Protein AF-A0A8X6GXJ3-F1 (afdb_monomer_lite)

Foldseek 3Di:
DDDPVQDDDPPDLDHDDDFDDPDPVVSLVVVLVVVVVCQVVLVNPPDPPDDDPDPDDDPGRDDDDDKDFDADPVRHTDDIPPDPPGNPDPPDDDDDD

Sequence (97 aa):
MNSEASRISSETKDILLEVTGNNLSTCKKVMDALLVEMLKLGLG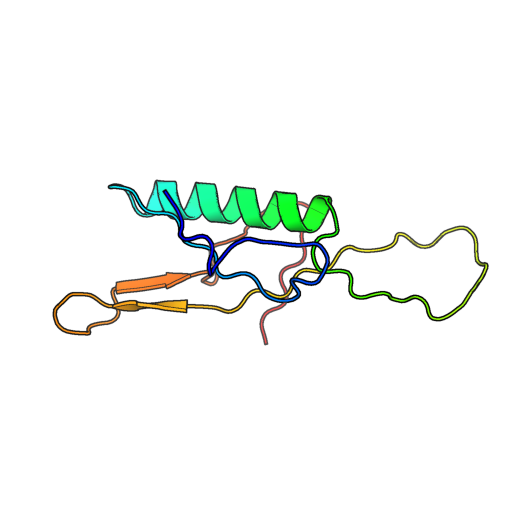NLDNQSSNDEEGDSQTNQLTVQQVKIVDEEGQLKVVYPSRTDIQTEGILVKRP

Structure (mmCIF, N/CA/C/O backbone):
data_AF-A0A8X6GXJ3-F1
#
_entry.id   AF-A0A8X6GXJ3-F1
#
loop_
_atom_site.group_PDB
_atom_site.id
_atom_site.type_symbol
_atom_site.label_atom_id
_atom_site.label_alt_id
_atom_site.label_comp_id
_atom_site.label_asym_id
_atom_site.label_entity_id
_atom_site.label_seq_id
_atom_site.pdbx_PDB_ins_code
_atom_site.Cartn_x
_atom_site.Cartn_y
_atom_site.Cartn_z
_atom_site.occupancy
_atom_site.B_iso_or_equiv
_atom_site.auth_seq_id
_atom_site.auth_comp_id
_atom_site.auth_asym_id
_atom_site.auth_atom_id
_atom_site.pdbx_PDB_model_num
ATOM 1 N N . MET A 1 1 ? 15.916 -4.669 4.331 1.00 81.88 1 MET A N 1
ATOM 2 C CA . MET A 1 1 ? 15.471 -4.448 5.723 1.00 81.88 1 MET A CA 1
ATOM 3 C C . MET A 1 1 ? 15.392 -2.948 5.925 1.00 81.88 1 MET A C 1
ATOM 5 O O . MET A 1 1 ? 16.240 -2.256 5.370 1.00 81.88 1 MET A O 1
ATOM 9 N N . ASN A 1 2 ? 14.368 -2.456 6.620 1.00 93.62 2 ASN A N 1
ATOM 10 C CA . ASN A 1 2 ? 14.199 -1.017 6.840 1.00 93.62 2 ASN A CA 1
ATOM 11 C C . ASN A 1 2 ? 15.212 -0.519 7.880 1.00 93.62 2 ASN A C 1
ATOM 13 O O . ASN A 1 2 ? 15.722 -1.310 8.672 1.00 93.62 2 ASN A O 1
ATOM 17 N N . SER A 1 3 ? 15.522 0.776 7.846 1.00 95.94 3 SER A N 1
ATOM 18 C CA . SER A 1 3 ? 16.414 1.402 8.826 1.00 95.94 3 SER A CA 1
ATOM 19 C C . SER A 1 3 ? 15.707 1.577 10.172 1.00 95.94 3 SER A C 1
ATOM 21 O O . SER A 1 3 ? 14.504 1.824 10.210 1.00 95.94 3 SER A O 1
ATOM 23 N N . GLU A 1 4 ? 16.462 1.553 11.271 1.00 96.19 4 GLU A N 1
ATOM 24 C CA . GLU A 1 4 ? 15.945 1.896 12.605 1.00 96.19 4 GLU A CA 1
ATOM 25 C C . GLU A 1 4 ? 15.364 3.318 12.655 1.00 96.19 4 GLU A C 1
ATOM 27 O O . GLU A 1 4 ? 14.425 3.582 13.400 1.00 96.19 4 GLU A O 1
ATOM 32 N N . ALA A 1 5 ? 15.870 4.229 11.815 1.00 94.50 5 ALA A N 1
ATOM 33 C CA . ALA A 1 5 ? 15.399 5.612 11.751 1.00 94.50 5 ALA A CA 1
ATOM 34 C C . ALA A 1 5 ? 13.935 5.752 11.288 1.00 94.50 5 ALA A C 1
ATOM 36 O O . ALA A 1 5 ? 13.319 6.778 11.559 1.00 94.50 5 ALA A O 1
ATOM 37 N N . SER A 1 6 ? 13.377 4.750 10.597 1.00 94.62 6 SER A N 1
ATOM 38 C CA . SER A 1 6 ? 11.977 4.736 10.145 1.00 94.62 6 SER A CA 1
ATOM 39 C C . SER A 1 6 ? 11.107 3.744 10.923 1.00 94.62 6 SER A C 1
ATOM 41 O O . SER A 1 6 ? 10.039 3.343 10.454 1.00 94.62 6 SER A O 1
ATOM 43 N N . ARG A 1 7 ? 11.563 3.316 12.108 1.00 95.62 7 ARG A N 1
ATOM 44 C CA . ARG A 1 7 ? 10.825 2.390 12.967 1.00 95.62 7 ARG A CA 1
ATOM 45 C C . ARG A 1 7 ? 9.518 3.025 13.445 1.00 95.62 7 ARG A C 1
ATOM 47 O O . ARG A 1 7 ? 9.523 4.087 14.057 1.00 95.62 7 ARG A O 1
ATOM 54 N N . ILE A 1 8 ? 8.410 2.332 13.198 1.00 94.69 8 ILE A N 1
ATOM 55 C CA . ILE A 1 8 ? 7.073 2.741 13.642 1.00 94.69 8 ILE A CA 1
ATOM 56 C C . ILE A 1 8 ? 6.932 2.470 15.149 1.00 94.69 8 ILE A C 1
ATOM 58 O O . ILE A 1 8 ? 7.323 1.405 15.636 1.00 94.69 8 ILE A O 1
ATOM 62 N N . SER A 1 9 ? 6.360 3.430 15.875 1.00 93.69 9 SER A N 1
ATOM 63 C CA . SER A 1 9 ? 6.046 3.365 17.309 1.00 93.69 9 SER A CA 1
ATOM 64 C C . SER A 1 9 ? 4.617 3.847 17.595 1.00 93.69 9 SER A C 1
ATOM 66 O O . SER A 1 9 ? 3.926 4.322 16.695 1.00 93.69 9 SER A O 1
ATOM 68 N N . SER A 1 10 ? 4.175 3.760 18.853 1.00 90.44 10 SER A N 1
ATOM 69 C CA . SER A 1 10 ? 2.876 4.279 19.316 1.00 90.44 10 SER A CA 1
ATOM 70 C C . SER A 1 10 ? 2.702 5.785 19.109 1.00 90.44 10 SER A C 1
ATOM 72 O O . SER A 1 10 ? 1.582 6.270 19.009 1.00 90.44 10 SER A O 1
ATOM 74 N N . GLU A 1 11 ? 3.801 6.531 19.024 1.00 90.50 11 GLU A N 1
ATOM 75 C CA . GLU A 1 11 ? 3.810 7.983 18.836 1.00 90.50 11 GLU A CA 1
ATOM 76 C C . GLU A 1 11 ? 3.807 8.377 17.350 1.00 90.50 11 GLU A C 1
ATOM 78 O O . GLU A 1 11 ? 3.741 9.565 17.026 1.00 90.50 11 GLU A O 1
ATOM 83 N N . THR A 1 12 ? 3.903 7.402 16.436 1.00 91.56 12 THR A N 1
ATOM 84 C CA . THR A 1 12 ? 3.918 7.650 14.989 1.00 91.56 12 THR A CA 1
ATOM 85 C C . THR A 1 12 ? 2.538 8.099 14.522 1.00 91.56 12 THR A C 1
ATOM 87 O O . THR A 1 12 ? 1.566 7.359 14.640 1.00 91.56 12 THR A O 1
ATOM 90 N N . LYS A 1 13 ? 2.455 9.314 13.973 1.00 89.50 13 LYS A N 1
ATOM 91 C CA . LYS A 1 13 ? 1.198 9.907 13.479 1.00 89.50 13 LYS A CA 1
ATOM 92 C C . LYS A 1 13 ? 1.038 9.808 11.969 1.00 89.50 13 LYS A C 1
ATOM 94 O O . LYS A 1 13 ? -0.074 9.666 11.477 1.00 89.50 13 LYS A O 1
ATOM 99 N N . ASP A 1 14 ? 2.159 9.844 11.261 1.00 92.19 14 ASP A N 1
ATOM 100 C CA . ASP A 1 14 ? 2.224 9.803 9.809 1.00 92.19 14 ASP A CA 1
ATOM 101 C C . ASP A 1 14 ? 3.138 8.654 9.389 1.00 92.19 14 ASP A C 1
ATOM 103 O O . ASP A 1 14 ? 4.212 8.455 9.962 1.00 92.19 14 ASP A O 1
ATOM 107 N N . ILE A 1 15 ? 2.713 7.892 8.384 1.00 93.69 15 ILE A N 1
ATOM 108 C CA . ILE A 1 15 ? 3.462 6.749 7.863 1.00 93.69 15 ILE A CA 1
ATOM 109 C C . ILE A 1 15 ? 3.646 6.936 6.360 1.00 93.69 15 ILE A C 1
ATOM 111 O O . ILE A 1 15 ? 2.692 7.204 5.631 1.00 93.69 15 ILE A O 1
ATOM 115 N N . LEU A 1 16 ? 4.878 6.744 5.889 1.00 94.94 16 LEU A N 1
ATOM 116 C CA . LEU A 1 16 ? 5.163 6.578 4.469 1.00 94.94 16 LEU A CA 1
ATOM 117 C C . LEU A 1 16 ? 5.051 5.094 4.113 1.00 94.94 16 LEU A C 1
ATOM 119 O O . LEU A 1 16 ? 5.749 4.261 4.691 1.00 94.94 16 LEU A O 1
ATOM 123 N N . LEU A 1 17 ? 4.193 4.773 3.147 1.00 94.56 17 LEU A N 1
ATOM 124 C CA . LEU A 1 17 ? 4.031 3.417 2.631 1.00 94.56 17 LEU A CA 1
ATOM 125 C C . LEU A 1 17 ? 4.633 3.315 1.234 1.00 94.56 17 LEU A C 1
ATOM 127 O O . LEU A 1 17 ? 4.285 4.088 0.341 1.00 94.56 17 LEU A O 1
ATOM 131 N N . GLU A 1 18 ? 5.476 2.310 1.029 1.00 93.75 18 GLU A N 1
ATOM 132 C CA . GLU A 1 18 ? 5.969 1.924 -0.288 1.00 93.75 18 GLU A CA 1
ATOM 133 C C . GLU A 1 18 ? 5.754 0.428 -0.528 1.00 93.75 18 GLU A C 1
ATOM 135 O O . GLU A 1 18 ? 5.870 -0.394 0.381 1.00 93.75 18 GLU A O 1
ATOM 140 N N . VAL A 1 19 ? 5.426 0.074 -1.771 1.00 94.88 19 VAL A N 1
ATOM 141 C CA . VAL A 1 19 ? 5.331 -1.318 -2.218 1.00 94.88 19 VAL A CA 1
ATOM 142 C C . VAL A 1 19 ? 6.181 -1.468 -3.470 1.00 94.88 19 VAL A C 1
ATOM 144 O O . VAL 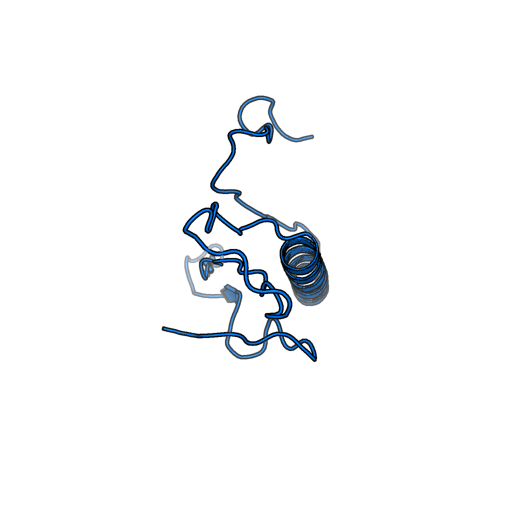A 1 19 ? 5.822 -0.991 -4.549 1.00 94.88 19 VAL A O 1
ATOM 147 N N . THR A 1 20 ? 7.303 -2.162 -3.319 1.00 92.69 20 THR A N 1
ATOM 148 C CA . THR A 1 20 ? 8.265 -2.398 -4.396 1.00 92.69 20 THR A CA 1
ATOM 149 C C . THR A 1 20 ? 8.056 -3.784 -4.993 1.00 92.69 20 THR A C 1
ATOM 151 O O . THR A 1 20 ? 8.016 -4.786 -4.283 1.00 92.69 20 THR A O 1
ATOM 154 N N . GLY A 1 21 ? 7.933 -3.848 -6.316 1.00 93.00 21 GLY A N 1
ATOM 155 C CA . GLY A 1 21 ? 7.730 -5.089 -7.055 1.00 93.00 21 GLY A CA 1
ATOM 156 C C . GLY A 1 21 ? 7.878 -4.878 -8.559 1.00 93.00 21 GLY A C 1
ATOM 157 O O . GLY A 1 21 ? 7.952 -3.751 -9.043 1.00 93.00 21 GLY A O 1
ATOM 158 N N . ASN A 1 22 ? 7.909 -5.973 -9.314 1.00 93.56 22 ASN A N 1
ATOM 159 C CA . ASN A 1 22 ? 8.072 -5.955 -10.772 1.00 93.56 22 ASN A CA 1
ATOM 160 C C . ASN A 1 22 ? 6.754 -5.741 -11.543 1.00 93.56 22 ASN A C 1
ATOM 162 O O . ASN A 1 22 ? 6.770 -5.635 -12.767 1.00 93.56 22 ASN A O 1
ATOM 166 N N . ASN A 1 23 ? 5.612 -5.689 -10.851 1.00 94.25 23 ASN A N 1
ATOM 167 C CA . ASN A 1 23 ? 4.301 -5.488 -11.453 1.00 94.25 23 ASN A CA 1
ATOM 168 C C . ASN A 1 23 ? 3.526 -4.412 -10.692 1.00 94.25 23 ASN A C 1
ATOM 170 O O . ASN A 1 23 ? 3.015 -4.644 -9.597 1.00 94.25 23 ASN A O 1
ATOM 174 N N . LEU A 1 24 ? 3.380 -3.250 -11.327 1.00 92.38 24 LEU A N 1
ATOM 175 C CA . LEU A 1 24 ? 2.672 -2.104 -10.769 1.00 92.38 24 LEU A CA 1
ATOM 176 C C . LEU A 1 24 ? 1.236 -2.432 -10.337 1.00 92.38 24 LEU A C 1
ATOM 178 O O . LEU A 1 24 ? 0.798 -1.973 -9.288 1.00 92.38 24 LEU A O 1
ATOM 182 N N . SER A 1 25 ? 0.497 -3.210 -11.132 1.00 93.62 25 SER A N 1
ATOM 183 C CA . SER A 1 25 ? -0.892 -3.557 -10.807 1.00 93.62 25 SER A CA 1
ATOM 184 C C . SER A 1 25 ? -0.978 -4.414 -9.545 1.00 93.62 25 SER A C 1
ATOM 186 O O . SER A 1 25 ? -1.876 -4.222 -8.729 1.00 93.62 25 SER A O 1
ATOM 188 N N . THR A 1 26 ? -0.009 -5.309 -9.342 1.00 96.25 26 THR A N 1
ATOM 189 C CA . THR A 1 26 ? 0.112 -6.084 -8.106 1.00 96.25 26 THR A CA 1
ATOM 190 C C . THR A 1 26 ? 0.475 -5.175 -6.940 1.00 96.25 26 THR A C 1
ATOM 192 O O . THR A 1 26 ? -0.175 -5.252 -5.903 1.00 96.25 26 THR A O 1
ATOM 195 N N . CYS A 1 27 ? 1.443 -4.268 -7.112 1.00 95.44 27 CYS A N 1
ATOM 196 C CA . CYS A 1 27 ? 1.815 -3.314 -6.065 1.00 95.44 27 CYS A CA 1
ATOM 197 C C . CYS A 1 27 ? 0.628 -2.443 -5.631 1.00 95.44 27 CYS A C 1
ATOM 199 O O . CYS A 1 27 ? 0.413 -2.262 -4.437 1.00 95.44 27 CYS A O 1
ATOM 201 N N . LYS A 1 28 ? -0.179 -1.965 -6.588 1.00 95.31 28 LYS A N 1
ATOM 202 C CA . LYS A 1 28 ? -1.409 -1.212 -6.311 1.00 95.31 28 LYS A CA 1
ATOM 203 C C . LYS A 1 28 ? -2.413 -2.029 -5.505 1.00 95.31 28 LYS A C 1
ATOM 205 O O . LYS A 1 28 ? -2.872 -1.549 -4.484 1.00 95.31 28 LYS A O 1
ATOM 210 N N . LYS A 1 29 ? -2.679 -3.281 -5.894 1.00 95.88 29 LYS A N 1
ATOM 211 C CA . LYS A 1 29 ? -3.591 -4.169 -5.147 1.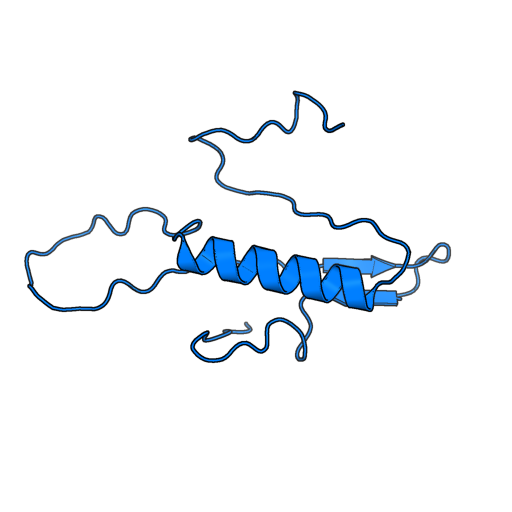00 95.88 29 LYS A CA 1
ATOM 212 C C . LYS A 1 29 ? -3.119 -4.437 -3.719 1.00 95.88 29 LYS A C 1
ATOM 214 O O . LYS A 1 29 ? -3.934 -4.486 -2.806 1.00 95.88 29 LYS A O 1
ATOM 219 N N . VAL A 1 30 ? -1.812 -4.622 -3.526 1.00 97.19 30 VAL A N 1
ATOM 220 C CA . VAL A 1 30 ? -1.222 -4.794 -2.190 1.00 97.19 30 VAL A CA 1
ATOM 221 C C . VAL A 1 30 ? -1.388 -3.517 -1.368 1.00 97.19 30 VAL A C 1
ATOM 223 O O . VAL A 1 30 ? -1.803 -3.591 -0.217 1.00 97.19 30 VAL A O 1
ATOM 226 N N . MET A 1 31 ? -1.116 -2.353 -1.964 1.00 96.62 31 MET A N 1
ATOM 227 C CA . MET A 1 31 ? -1.303 -1.062 -1.305 1.00 96.62 31 MET A CA 1
ATOM 228 C C . MET A 1 31 ? -2.781 -0.793 -0.975 1.00 96.62 31 MET A C 1
ATOM 230 O O . MET A 1 31 ? -3.073 -0.349 0.130 1.00 96.62 31 MET A O 1
ATOM 234 N N . ASP A 1 32 ? -3.713 -1.111 -1.878 1.00 96.12 32 ASP A N 1
ATOM 235 C CA . ASP A 1 32 ? -5.159 -1.015 -1.645 1.00 96.12 32 ASP A CA 1
ATOM 236 C C . ASP A 1 32 ? -5.555 -1.879 -0.440 1.00 96.12 32 ASP A C 1
ATOM 238 O O . ASP A 1 32 ? -6.161 -1.383 0.506 1.00 96.12 32 ASP A O 1
ATOM 242 N N . ALA A 1 33 ? -5.163 -3.158 -0.434 1.00 95.94 33 ALA A N 1
ATOM 243 C CA . ALA A 1 33 ? -5.473 -4.081 0.656 1.00 95.94 33 ALA A CA 1
ATOM 244 C C . ALA A 1 33 ? -4.890 -3.613 1.999 1.00 95.94 33 ALA A C 1
ATOM 246 O O . ALA A 1 33 ? -5.569 -3.687 3.022 1.00 95.94 33 ALA A O 1
ATOM 247 N N . LEU A 1 34 ? -3.660 -3.089 1.992 1.00 96.25 34 LEU A N 1
ATOM 248 C CA . LEU A 1 34 ? -3.011 -2.552 3.185 1.00 96.25 34 LEU A CA 1
ATOM 249 C C . LEU A 1 34 ? -3.772 -1.343 3.748 1.00 96.25 34 LEU A C 1
ATOM 251 O O . LEU A 1 34 ? -4.060 -1.313 4.941 1.00 96.25 34 LEU A O 1
ATOM 255 N N . LEU A 1 35 ? -4.141 -0.379 2.899 1.00 95.44 35 LEU A N 1
ATOM 256 C CA . LEU A 1 35 ? -4.904 0.807 3.307 1.00 95.44 35 LEU A CA 1
ATOM 257 C C . LEU A 1 35 ? -6.299 0.440 3.829 1.00 95.44 35 LEU A C 1
ATOM 259 O O . LEU A 1 35 ? -6.756 1.002 4.824 1.00 95.44 35 LEU A O 1
ATOM 263 N N . VAL A 1 36 ? -6.968 -0.517 3.181 1.00 93.88 36 VAL A N 1
ATOM 264 C CA . VAL A 1 36 ? -8.274 -1.035 3.614 1.00 93.88 36 VAL A CA 1
ATOM 265 C C . VAL A 1 36 ? -8.178 -1.661 5.002 1.00 93.88 36 VAL A C 1
ATOM 267 O O . VAL A 1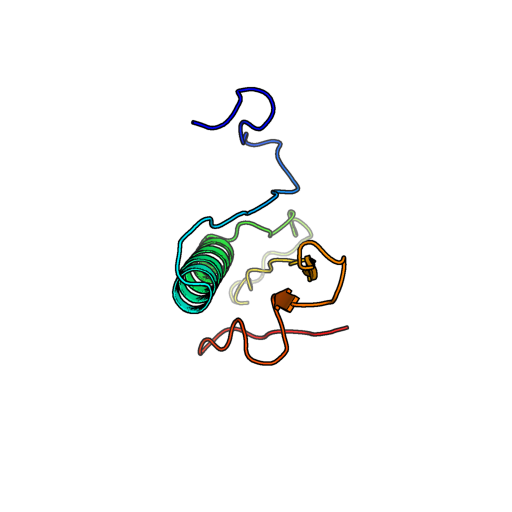 36 ? -9.032 -1.404 5.848 1.00 93.88 36 VAL A O 1
ATOM 270 N N . GLU A 1 37 ? -7.146 -2.463 5.254 1.00 94.75 37 GLU A N 1
ATOM 271 C CA . GLU A 1 37 ? -6.975 -3.110 6.552 1.00 94.75 37 GLU A CA 1
ATOM 272 C C . GLU A 1 37 ? -6.588 -2.105 7.642 1.00 94.75 37 GLU A C 1
ATOM 274 O O . GLU A 1 37 ? -7.143 -2.148 8.737 1.00 94.75 37 GLU A O 1
ATOM 279 N N . MET A 1 38 ? -5.730 -1.127 7.328 1.00 93.69 38 MET A N 1
ATOM 280 C CA . MET A 1 38 ? -5.420 -0.016 8.236 1.00 93.69 38 MET A CA 1
ATOM 281 C C . MET A 1 38 ? -6.680 0.741 8.660 1.00 93.69 38 MET A C 1
ATOM 283 O O . MET A 1 38 ? -6.877 0.994 9.849 1.00 93.69 38 MET A O 1
ATOM 287 N N . LEU A 1 39 ? -7.566 1.037 7.705 1.00 92.56 39 LEU A N 1
ATOM 288 C CA . LEU A 1 39 ? -8.845 1.682 7.980 1.00 92.56 39 LEU A CA 1
ATOM 289 C C . LEU A 1 39 ? -9.735 0.812 8.879 1.00 92.56 39 LEU A C 1
ATOM 291 O O . LEU A 1 39 ? -10.300 1.309 9.849 1.00 92.56 39 LEU A O 1
ATOM 295 N N . LYS A 1 40 ? -9.856 -0.489 8.601 1.00 90.69 40 LYS A N 1
ATOM 296 C CA . LYS A 1 40 ? -10.666 -1.409 9.421 1.00 90.69 40 LYS A CA 1
ATOM 297 C C . LYS A 1 40 ? -10.150 -1.533 10.852 1.00 90.69 40 LYS A C 1
ATOM 299 O O . LYS A 1 40 ? -10.955 -1.602 11.774 1.00 90.69 40 LYS A O 1
ATOM 304 N N . LEU A 1 41 ? -8.832 -1.502 11.033 1.00 90.88 41 LEU A N 1
ATOM 305 C CA . LEU A 1 41 ? -8.181 -1.514 12.344 1.00 90.88 41 LEU A CA 1
ATOM 306 C C . LEU A 1 41 ? -8.279 -0.170 13.086 1.00 90.88 41 LEU A C 1
ATOM 308 O O . LEU A 1 41 ? -7.887 -0.095 14.247 1.00 90.88 41 LEU A O 1
ATOM 312 N N . GLY A 1 42 ? -8.790 0.887 12.444 1.00 89.38 42 GLY A N 1
ATOM 313 C CA . GLY A 1 42 ? -8.924 2.214 13.051 1.00 89.38 42 GLY A CA 1
ATOM 314 C C . GLY A 1 42 ? -7.616 3.001 13.123 1.00 89.38 42 GLY A C 1
ATOM 315 O O . GLY A 1 42 ? -7.537 3.988 13.854 1.00 89.38 42 GLY A O 1
ATOM 316 N N . LEU A 1 43 ? -6.594 2.595 12.359 1.00 85.56 43 LEU A N 1
ATOM 317 C CA . LEU A 1 43 ? -5.320 3.304 12.265 1.00 85.56 43 LEU A CA 1
ATOM 318 C C . LEU A 1 43 ? -5.549 4.611 11.495 1.00 85.56 43 LEU A C 1
ATOM 320 O O . LEU A 1 43 ? -5.626 4.608 10.271 1.00 85.56 43 LEU A O 1
ATOM 324 N N . GLY A 1 44 ? -5.720 5.716 12.219 1.00 78.12 44 GLY A N 1
ATO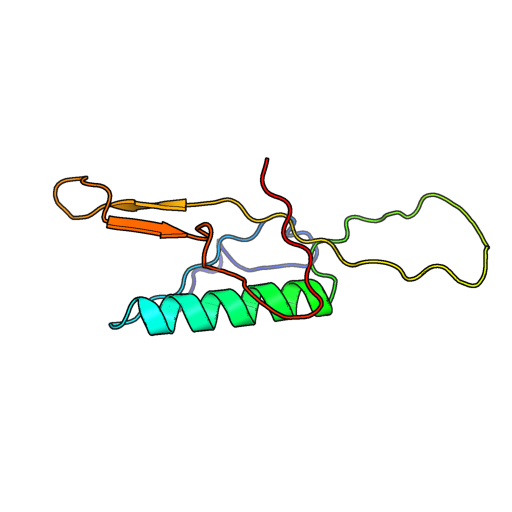M 325 C CA . GLY A 1 44 ? -6.059 7.029 11.653 1.00 78.12 44 GLY A CA 1
ATOM 326 C C . GLY A 1 44 ? -7.154 7.774 12.418 1.00 78.12 44 GLY A C 1
ATOM 327 O O . GLY A 1 44 ? -7.292 8.986 12.248 1.00 78.12 44 GLY A O 1
ATOM 328 N N . ASN A 1 45 ? -7.867 7.089 13.319 1.00 79.50 45 ASN A N 1
ATOM 329 C CA . ASN A 1 45 ? -8.738 7.746 14.289 1.00 79.50 45 ASN A CA 1
ATOM 330 C C . ASN A 1 45 ? -7.878 8.465 15.333 1.00 79.50 45 ASN A C 1
ATOM 332 O O . ASN A 1 45 ? -7.500 7.894 16.352 1.00 79.50 45 ASN A O 1
ATOM 336 N N . LEU A 1 46 ? -7.556 9.728 15.066 1.00 64.75 46 LEU A N 1
ATOM 337 C CA . LEU A 1 46 ? -7.090 10.648 16.095 1.00 64.75 46 LEU A CA 1
ATOM 338 C C . LEU A 1 46 ? -8.267 10.881 17.040 1.00 64.75 46 LEU A C 1
ATOM 340 O O . LEU A 1 46 ? -9.326 11.300 16.581 1.00 64.75 46 LEU A O 1
ATOM 344 N N . ASP A 1 47 ? -8.084 10.538 18.313 1.00 56.69 47 ASP A N 1
ATOM 345 C CA . ASP A 1 47 ? -9.053 10.617 19.406 1.00 56.69 47 ASP A CA 1
ATOM 346 C C . ASP A 1 47 ? -10.172 11.654 19.194 1.00 56.69 47 ASP A C 1
ATOM 348 O O . ASP A 1 47 ? -10.072 12.800 19.630 1.00 56.69 47 ASP A O 1
ATOM 352 N N . ASN A 1 48 ? -11.315 11.220 18.653 1.00 50.16 48 ASN A N 1
ATOM 353 C CA . ASN A 1 48 ? -12.600 11.832 18.985 1.00 50.16 48 ASN A CA 1
ATOM 354 C C . ASN A 1 48 ? -12.997 11.365 20.396 1.00 50.16 48 ASN A C 1
ATOM 356 O O . ASN A 1 48 ? -14.063 10.802 20.616 1.00 50.16 48 ASN A O 1
ATOM 360 N N . GLN A 1 49 ? -12.126 11.615 21.377 1.00 49.41 49 GLN A N 1
ATOM 361 C CA . GLN A 1 49 ? -12.548 11.807 22.757 1.00 49.41 49 GLN A CA 1
ATOM 362 C C . GLN A 1 49 ? -13.052 13.243 22.864 1.00 49.41 49 GLN A C 1
ATOM 364 O O . GLN A 1 49 ? -12.385 14.161 23.331 1.00 49.41 49 GLN A O 1
ATOM 369 N N . SER A 1 50 ? -14.253 13.447 22.347 1.00 46.69 50 SER A N 1
ATOM 370 C CA . SER A 1 50 ? -15.095 14.583 22.678 1.00 46.69 50 SER A CA 1
ATOM 371 C C . SER A 1 50 ? -16.512 14.047 22.761 1.00 46.69 50 SER A C 1
ATOM 373 O O . SER A 1 50 ? -17.257 14.091 21.793 1.00 46.69 50 SER A O 1
ATOM 375 N N . SER A 1 51 ? -16.816 13.515 23.944 1.00 45.72 51 SER A N 1
ATOM 376 C CA . SER A 1 51 ? -18.115 13.677 24.592 1.00 45.72 51 SER A CA 1
ATOM 377 C C . SER A 1 51 ? -19.330 13.133 23.835 1.00 45.72 51 SER A C 1
ATOM 379 O O . SER A 1 51 ? -19.931 13.830 23.027 1.00 45.72 51 SER A O 1
ATOM 381 N N . ASN A 1 52 ? -19.780 11.934 24.194 1.00 37.88 52 ASN A N 1
ATOM 382 C CA . ASN A 1 52 ? -20.972 11.784 25.036 1.00 37.88 52 ASN A CA 1
ATOM 383 C C . ASN A 1 52 ? -21.401 10.320 25.113 1.00 37.88 52 ASN A C 1
ATOM 385 O O . ASN A 1 52 ? -21.379 9.585 24.129 1.00 37.88 52 ASN A O 1
ATOM 389 N N . ASP A 1 53 ? -21.819 9.951 26.318 1.00 46.28 53 ASP A N 1
ATOM 390 C CA . ASP A 1 53 ? -22.583 8.761 26.657 1.00 46.28 53 ASP A CA 1
ATOM 391 C C . ASP A 1 53 ? -23.912 8.712 25.885 1.00 46.28 53 ASP A C 1
ATOM 393 O O . ASP A 1 53 ? -24.967 9.021 26.434 1.00 46.28 53 ASP A O 1
ATOM 397 N N . GLU A 1 54 ? -23.886 8.316 24.615 1.00 41.88 54 GLU A N 1
ATOM 398 C CA . GLU A 1 54 ? -25.087 7.870 23.911 1.00 41.88 54 GLU A CA 1
ATOM 399 C C . GLU A 1 54 ? -24.802 6.531 23.226 1.00 41.88 54 GLU A C 1
ATOM 401 O O . GLU A 1 54 ? -24.042 6.417 22.264 1.00 41.88 54 GLU A O 1
ATOM 406 N N . GLU A 1 55 ? -25.396 5.482 23.794 1.00 46.69 55 GLU A N 1
ATOM 407 C CA . GLU A 1 55 ? -25.497 4.156 23.203 1.00 46.69 55 GLU A CA 1
ATOM 408 C C . GLU A 1 55 ? -26.061 4.272 21.776 1.00 46.69 55 GLU A C 1
ATOM 410 O O . GLU A 1 55 ? -27.251 4.518 21.590 1.00 46.69 55 GLU A O 1
ATOM 415 N N . GLY A 1 56 ? -25.221 4.047 20.760 1.00 44.91 56 GLY A N 1
ATOM 416 C CA . GLY A 1 56 ? -25.702 3.650 19.435 1.00 44.91 56 GLY A CA 1
ATOM 417 C C . GLY A 1 56 ? -25.373 4.537 18.236 1.00 44.91 56 GLY A C 1
ATOM 418 O O . GLY A 1 56 ? -26.225 4.636 17.356 1.00 44.91 56 GLY A O 1
ATOM 419 N N . ASP A 1 57 ? -24.157 5.080 18.107 1.00 43.78 57 ASP A N 1
ATOM 420 C CA . ASP A 1 57 ? -23.679 5.520 16.787 1.00 43.78 57 ASP A CA 1
ATOM 421 C C . ASP A 1 57 ? -22.350 4.865 16.395 1.00 43.78 57 ASP A C 1
ATOM 423 O O . ASP A 1 57 ? -21.413 4.722 17.180 1.00 43.78 57 ASP A O 1
ATOM 427 N N . SER A 1 58 ? -22.311 4.372 15.163 1.00 57.50 58 SER A N 1
ATOM 428 C CA . SER A 1 58 ? -21.254 3.506 14.649 1.00 57.50 58 SER A CA 1
ATOM 429 C C . SER A 1 58 ? -19.987 4.327 14.436 1.00 57.50 58 SER A C 1
ATOM 431 O O . SER A 1 58 ? -19.893 5.052 13.450 1.00 57.50 58 SER A O 1
ATOM 433 N N . GLN A 1 59 ? -19.009 4.225 15.341 1.00 66.06 59 GLN A N 1
ATOM 434 C CA . GLN A 1 59 ? -17.734 4.936 15.228 1.00 66.06 59 GLN A CA 1
ATOM 435 C C . GLN A 1 59 ? -17.064 4.601 13.881 1.00 66.06 59 GLN A C 1
ATOM 437 O O . GLN A 1 59 ? -16.518 3.515 13.685 1.00 66.06 59 GLN A O 1
ATOM 442 N N . THR A 1 60 ? -17.154 5.517 12.914 1.00 79.38 60 THR A N 1
ATOM 443 C CA . THR A 1 60 ? -16.607 5.299 11.573 1.00 79.38 60 THR A CA 1
ATOM 444 C C . THR A 1 60 ? -15.111 5.551 11.595 1.00 79.38 60 THR A C 1
ATOM 446 O O . THR A 1 60 ? -14.681 6.671 11.873 1.00 79.38 60 THR A O 1
ATOM 449 N N . ASN A 1 61 ? -14.318 4.536 11.264 1.00 90.38 61 ASN A N 1
ATOM 450 C CA . ASN A 1 61 ? -12.883 4.718 11.115 1.00 90.38 61 ASN A CA 1
ATOM 451 C C . ASN A 1 61 ? -12.570 5.643 9.936 1.00 90.38 61 ASN A C 1
ATOM 453 O O . ASN A 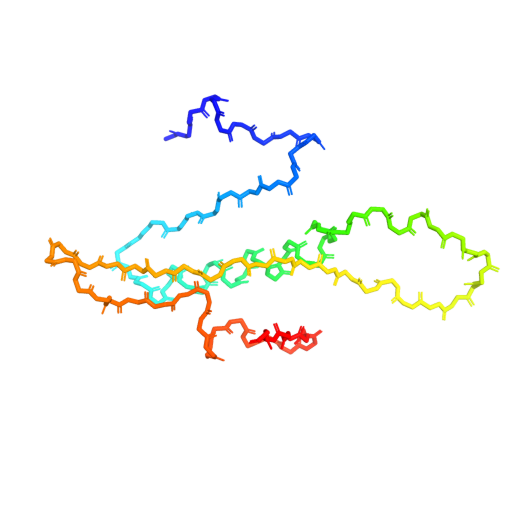1 61 ? -13.214 5.562 8.887 1.00 90.38 61 ASN A O 1
ATOM 457 N N . GLN A 1 62 ? -11.561 6.496 10.097 1.00 91.56 62 GLN A N 1
ATOM 458 C CA . GLN A 1 62 ? -11.094 7.402 9.057 1.00 91.56 62 GLN A CA 1
ATOM 459 C C . GLN A 1 62 ? -9.583 7.271 8.861 1.00 91.56 62 GLN A C 1
ATOM 461 O O . GLN A 1 62 ? -8.816 7.237 9.816 1.00 91.56 62 GLN A O 1
ATOM 466 N N . LEU A 1 63 ? -9.158 7.249 7.598 1.00 92.06 63 LEU A N 1
ATOM 467 C CA . LEU A 1 63 ? -7.756 7.286 7.199 1.00 92.06 63 LEU A CA 1
ATOM 468 C C . LEU A 1 63 ? -7.575 8.380 6.148 1.00 92.06 63 LEU A C 1
ATOM 470 O O . LEU A 1 63 ? -8.258 8.391 5.121 1.00 92.06 63 LEU A O 1
ATOM 474 N N . THR A 1 64 ? -6.648 9.301 6.401 1.00 93.12 64 THR A N 1
ATOM 475 C CA . THR A 1 64 ? -6.263 10.329 5.429 1.00 93.12 64 THR A CA 1
ATOM 476 C C . THR A 1 64 ? -5.083 9.819 4.613 1.00 93.12 64 THR A C 1
ATOM 478 O O . THR A 1 64 ? -4.043 9.484 5.170 1.00 93.12 64 THR A O 1
ATOM 481 N N . VAL A 1 65 ? -5.233 9.768 3.287 1.00 94.19 65 VAL A N 1
ATOM 482 C CA . VAL A 1 65 ? -4.199 9.268 2.369 1.00 94.19 65 VAL A CA 1
ATOM 483 C C . VAL A 1 65 ? -3.782 10.378 1.413 1.00 94.19 65 VAL A C 1
ATOM 485 O O . VAL A 1 65 ? -4.625 10.990 0.756 1.00 94.19 65 VAL A O 1
ATOM 488 N N . GLN A 1 66 ? -2.476 10.622 1.308 1.00 94.81 66 GLN A N 1
ATOM 489 C CA . GLN A 1 66 ? -1.925 11.571 0.343 1.00 94.81 66 GLN A CA 1
ATOM 490 C C . GLN A 1 66 ? -1.734 10.904 -1.023 1.00 94.81 66 GLN A C 1
ATOM 492 O O . GLN A 1 66 ? -1.160 9.820 -1.130 1.00 94.81 66 GLN A O 1
ATOM 497 N N . GLN A 1 67 ? -2.204 11.565 -2.081 1.00 94.31 67 GLN A N 1
ATOM 498 C CA . GLN A 1 67 ? -1.972 11.115 -3.449 1.00 94.31 67 GLN A CA 1
ATOM 499 C C . GLN A 1 67 ? -0.539 11.448 -3.878 1.00 94.31 67 GLN A C 1
ATOM 501 O O . GLN A 1 67 ? -0.101 12.592 -3.782 1.00 94.31 67 GLN A O 1
ATOM 506 N N . VAL A 1 68 ? 0.159 10.457 -4.424 1.00 94.19 68 VAL A N 1
ATOM 507 C CA . VAL A 1 68 ? 1.524 10.576 -4.933 1.00 94.19 68 VAL A CA 1
ATOM 508 C C . VAL A 1 68 ? 1.574 10.440 -6.452 1.00 94.19 68 VAL A C 1
ATOM 510 O O . VAL A 1 68 ? 0.781 9.724 -7.075 1.00 94.19 68 VAL A O 1
ATOM 513 N N . LYS A 1 69 ? 2.537 11.142 -7.055 1.00 94.44 69 LYS A N 1
ATOM 514 C CA . LYS A 1 69 ? 2.881 11.048 -8.475 1.00 94.44 69 LYS A CA 1
ATOM 515 C C . LYS A 1 69 ? 4.205 10.309 -8.601 1.00 94.44 69 LYS A C 1
ATOM 517 O O . LYS A 1 69 ? 5.198 10.728 -8.019 1.00 94.44 69 LYS A O 1
ATOM 522 N N . ILE A 1 70 ? 4.208 9.232 -9.370 1.00 90.25 70 ILE A N 1
ATOM 523 C CA . ILE A 1 70 ? 5.414 8.501 -9.741 1.00 90.25 70 ILE A CA 1
ATOM 524 C C . ILE A 1 70 ? 5.821 8.965 -11.133 1.00 90.25 70 ILE A C 1
ATOM 526 O O . ILE A 1 70 ? 5.002 8.947 -12.058 1.00 90.25 70 ILE A O 1
ATOM 530 N N . VAL A 1 71 ? 7.079 9.369 -11.265 1.00 92.81 71 VAL A N 1
ATOM 531 C CA . VAL A 1 71 ? 7.691 9.778 -12.531 1.00 92.81 71 VAL A CA 1
ATOM 532 C C . VAL A 1 71 ? 8.653 8.706 -13.040 1.00 92.81 71 VAL A C 1
ATOM 534 O O . VAL A 1 71 ? 9.089 7.849 -12.269 1.00 92.81 71 VAL A O 1
ATOM 537 N N . ASP A 1 72 ? 8.931 8.703 -14.339 1.00 91.56 72 ASP A N 1
ATOM 538 C CA . ASP A 1 72 ? 9.999 7.892 -14.925 1.00 91.56 72 ASP A CA 1
ATOM 539 C C . ASP A 1 72 ? 11.374 8.581 -14.837 1.00 91.56 72 ASP A C 1
ATOM 541 O O . ASP A 1 72 ? 11.523 9.634 -14.214 1.00 91.56 72 ASP A O 1
ATOM 545 N N . GLU A 1 73 ? 12.395 7.956 -15.430 1.00 93.00 73 GLU A N 1
ATOM 546 C CA . GLU A 1 73 ? 13.781 8.447 -15.429 1.00 93.00 73 GLU A CA 1
ATOM 547 C C . GLU A 1 73 ? 13.943 9.788 -16.162 1.00 93.00 73 GLU A C 1
ATOM 549 O O . GLU A 1 73 ? 14.865 10.545 -15.865 1.00 93.00 73 GLU A O 1
ATOM 554 N N . GLU A 1 74 ? 13.028 10.112 -17.078 1.00 94.31 74 GLU A N 1
ATOM 555 C CA . GLU A 1 74 ? 12.986 11.385 -17.802 1.00 94.31 74 GLU A CA 1
ATOM 556 C C . GLU A 1 74 ? 12.172 12.450 -17.042 1.00 94.31 74 GLU A C 1
ATOM 558 O O . GLU A 1 74 ? 12.037 13.587 -17.497 1.00 94.31 74 GLU A O 1
ATOM 563 N N . GLY A 1 75 ? 11.627 12.098 -15.872 1.00 91.50 75 GLY A N 1
ATOM 564 C CA . GLY A 1 75 ? 10.788 12.965 -15.051 1.00 91.50 75 GLY A CA 1
ATOM 565 C C . GLY A 1 75 ? 9.345 13.082 -15.546 1.00 91.50 75 GLY A C 1
ATOM 566 O O . GLY A 1 75 ? 8.589 13.909 -15.028 1.00 91.50 75 GLY A O 1
ATOM 567 N N . GLN A 1 76 ? 8.927 12.271 -16.522 1.00 94.69 76 GLN A N 1
ATOM 568 C CA . GLN A 1 76 ? 7.563 12.293 -17.037 1.00 94.69 76 GLN A CA 1
ATOM 569 C C . GLN A 1 76 ? 6.617 11.547 -16.096 1.00 94.69 76 GLN A C 1
ATOM 571 O O . GLN A 1 76 ? 6.979 10.558 -15.458 1.00 94.69 76 GLN A O 1
ATOM 576 N N . LEU A 1 77 ? 5.372 12.022 -15.992 1.00 93.62 77 LEU A N 1
ATOM 577 C CA . LEU A 1 77 ? 4.366 11.394 -15.140 1.00 93.62 77 LEU A CA 1
ATOM 578 C C . LEU A 1 77 ? 4.042 9.987 -15.647 1.00 93.62 77 LEU A C 1
ATOM 580 O O . LEU A 1 77 ? 3.436 9.821 -16.702 1.00 93.62 77 LEU A O 1
ATOM 584 N N . LYS A 1 78 ? 4.353 8.984 -14.830 1.00 91.56 78 LYS A N 1
ATOM 585 C CA . LYS A 1 78 ? 4.079 7.582 -15.133 1.00 91.56 78 LYS A CA 1
ATOM 586 C C . LYS A 1 78 ? 2.779 7.114 -14.493 1.00 91.56 78 LYS A C 1
ATOM 588 O O . LYS A 1 78 ? 1.960 6.461 -15.134 1.00 91.56 78 LYS A O 1
ATOM 593 N N . VAL A 1 79 ? 2.590 7.414 -13.207 1.00 93.12 79 VAL A N 1
ATOM 594 C CA . VAL A 1 79 ? 1.455 6.915 -12.416 1.00 93.12 79 VAL A CA 1
ATOM 595 C C . VAL A 1 79 ? 1.042 7.941 -11.377 1.00 93.12 79 VAL A C 1
ATOM 597 O O . VAL A 1 79 ? 1.875 8.608 -10.775 1.00 93.12 79 VAL A O 1
ATOM 600 N N . VAL A 1 80 ? -0.258 8.008 -11.114 1.00 94.62 80 VAL A N 1
ATOM 601 C CA . VAL A 1 80 ? -0.815 8.662 -9.931 1.00 94.62 80 VAL A CA 1
ATOM 602 C C . VAL A 1 80 ? -1.465 7.594 -9.064 1.00 94.62 80 VAL A C 1
ATOM 604 O O . VAL A 1 80 ? -2.195 6.743 -9.582 1.00 94.62 80 VAL A O 1
ATOM 607 N N . TYR A 1 81 ? -1.198 7.619 -7.762 1.00 95.06 81 TYR A N 1
ATOM 608 C CA . TYR A 1 81 ? -1.813 6.702 -6.809 1.00 95.06 81 TYR A CA 1
ATOM 609 C C . TYR A 1 81 ? -2.044 7.383 -5.448 1.00 95.06 81 TYR A C 1
ATOM 611 O O . TYR A 1 81 ? -1.147 8.072 -4.978 1.00 95.06 81 TYR A O 1
ATOM 619 N N . PRO A 1 82 ? -3.197 7.188 -4.787 1.00 95.25 82 PRO A N 1
ATOM 620 C CA . PRO A 1 82 ? -4.403 6.569 -5.327 1.00 95.25 82 PRO A CA 1
ATOM 621 C C . PRO A 1 82 ? -5.078 7.499 -6.344 1.00 95.25 82 PRO A C 1
ATOM 623 O O . PRO A 1 82 ? -5.340 8.666 -6.059 1.00 95.25 82 PRO A O 1
ATOM 626 N N . SER A 1 83 ? -5.370 7.004 -7.541 1.00 93.38 83 SER A N 1
ATOM 627 C CA . SER A 1 83 ? -6.144 7.701 -8.574 1.00 93.38 83 SER A CA 1
ATOM 628 C C . SER A 1 83 ? -7.654 7.506 -8.372 1.00 93.38 83 SER A C 1
ATOM 630 O O . SER A 1 83 ? -8.100 6.993 -7.343 1.00 93.38 83 SER A O 1
ATOM 632 N N . ARG A 1 84 ? -8.470 7.921 -9.354 1.00 90.69 84 ARG A N 1
ATOM 633 C CA . ARG A 1 84 ? -9.937 7.775 -9.313 1.00 90.69 84 ARG A CA 1
ATOM 634 C C . ARG A 1 84 ? -10.406 6.321 -9.293 1.00 90.69 84 ARG A C 1
ATOM 636 O O . ARG A 1 84 ? -11.461 6.062 -8.730 1.00 90.69 84 ARG A O 1
ATOM 643 N N . THR A 1 85 ? -9.639 5.412 -9.889 1.00 90.69 85 THR A N 1
ATOM 644 C CA . THR A 1 85 ? -9.988 3.990 -10.024 1.00 90.69 85 THR A CA 1
ATOM 645 C C . THR A 1 85 ? -9.343 3.103 -8.963 1.00 90.69 85 THR A C 1
ATOM 647 O O . THR A 1 85 ? -9.620 1.911 -8.937 1.00 90.69 85 THR A O 1
ATOM 650 N N . ASP A 1 86 ? -8.462 3.654 -8.128 1.00 92.81 86 ASP A N 1
ATOM 651 C CA . ASP A 1 86 ? -7.832 2.925 -7.024 1.00 92.81 86 ASP A CA 1
ATOM 652 C C . ASP A 1 86 ? -8.729 3.006 -5.765 1.00 92.81 86 ASP A C 1
ATOM 654 O O . ASP A 1 86 ? -9.586 3.899 -5.667 1.00 92.81 86 ASP A O 1
ATOM 658 N N . ILE A 1 87 ? -8.549 2.078 -4.814 1.00 90.69 87 ILE A N 1
ATOM 659 C CA . ILE A 1 87 ? -9.327 1.981 -3.560 1.00 90.69 87 ILE A CA 1
ATOM 660 C C . ILE A 1 87 ? -10.849 1.903 -3.815 1.00 90.69 87 ILE A C 1
ATOM 662 O O . ILE A 1 87 ? -11.657 2.588 -3.191 1.00 90.69 87 ILE A O 1
ATOM 666 N N . GLN A 1 88 ? -11.267 1.078 -4.778 1.00 86.69 88 GLN A N 1
ATOM 667 C CA . GLN A 1 88 ? -12.684 0.779 -5.030 1.00 86.69 88 GLN A CA 1
ATOM 668 C C . GLN A 1 88 ? -13.067 -0.479 -4.244 1.00 86.69 88 GLN A C 1
ATOM 670 O O . GLN A 1 88 ? -12.970 -1.590 -4.757 1.00 86.69 88 GLN A O 1
ATOM 675 N N . THR A 1 89 ? -13.426 -0.314 -2.971 1.00 86.94 89 THR A N 1
ATOM 676 C CA . THR A 1 89 ? -13.831 -1.429 -2.099 1.00 86.94 89 THR A CA 1
ATOM 677 C C . THR A 1 89 ? -15.229 -1.174 -1.559 1.00 86.94 89 THR A C 1
ATOM 679 O O . THR A 1 89 ? -15.534 -0.066 -1.117 1.00 86.94 89 THR A O 1
ATOM 682 N N . GLU A 1 90 ? -16.083 -2.195 -1.594 1.00 87.12 90 GLU A N 1
ATOM 683 C CA . GLU A 1 90 ? -17.431 -2.110 -1.034 1.00 87.12 90 GLU A CA 1
ATOM 684 C C . GLU A 1 90 ? -17.388 -1.760 0.461 1.00 87.12 90 GLU A C 1
ATOM 686 O O . GLU A 1 90 ? -16.523 -2.227 1.203 1.00 87.12 90 GLU A O 1
ATOM 691 N N . GLY A 1 91 ? -18.315 -0.910 0.906 1.00 86.00 91 GLY A N 1
ATOM 692 C CA . GLY A 1 91 ? -18.389 -0.468 2.301 1.00 86.00 91 GLY A CA 1
ATOM 693 C C . GLY A 1 91 ? -17.384 0.621 2.698 1.00 86.00 91 GLY A C 1
ATOM 694 O O . GLY A 1 91 ? -17.390 1.037 3.852 1.00 86.00 91 GLY A O 1
ATOM 695 N N . ILE A 1 92 ? -16.555 1.120 1.771 1.00 90.31 92 ILE A N 1
ATOM 696 C CA . ILE A 1 92 ? -15.628 2.233 2.025 1.00 90.31 92 ILE A CA 1
ATOM 697 C C . ILE A 1 92 ? -16.045 3.467 1.230 1.00 90.31 92 ILE A C 1
ATOM 699 O O . ILE A 1 92 ? -16.172 3.436 0.007 1.00 90.31 92 ILE A O 1
ATOM 703 N N . LEU A 1 93 ? -16.208 4.589 1.934 1.00 91.44 93 LEU A N 1
ATOM 704 C CA . LEU A 1 93 ? -16.487 5.886 1.327 1.00 91.44 93 LEU A CA 1
ATOM 705 C C . LEU A 1 93 ? -15.184 6.653 1.073 1.00 91.44 93 LEU A C 1
ATOM 707 O O . LEU A 1 93 ? -14.557 7.158 2.002 1.00 91.44 93 LEU A O 1
ATOM 711 N N . VAL A 1 94 ? -14.811 6.811 -0.197 1.00 92.00 94 VAL A N 1
ATOM 712 C CA . VAL A 1 94 ? -13.647 7.617 -0.591 1.00 92.00 94 VAL A CA 1
ATOM 713 C C . VAL A 1 94 ? -14.081 9.048 -0.904 1.00 92.00 94 VAL A C 1
ATOM 715 O O . VAL A 1 94 ? -14.746 9.301 -1.909 1.00 92.00 94 VAL A O 1
ATOM 718 N N . LYS A 1 95 ? -13.669 10.004 -0.065 1.00 91.06 95 LYS A N 1
ATOM 719 C CA . LYS A 1 95 ? -13.845 11.444 -0.313 1.00 91.06 95 LYS A CA 1
ATOM 720 C C . LYS A 1 95 ? -12.620 11.995 -1.040 1.00 91.06 95 LYS A C 1
ATOM 722 O O . LYS A 1 95 ? -11.490 11.716 -0.648 1.00 91.06 95 LYS A O 1
ATOM 727 N N . ARG A 1 96 ? -12.843 12.768 -2.104 1.00 86.31 96 ARG A N 1
ATOM 728 C CA . ARG A 1 96 ? -11.781 13.418 -2.883 1.00 86.31 96 ARG A CA 1
ATOM 729 C C . ARG A 1 96 ? -11.978 14.933 -2.765 1.00 86.31 96 ARG A C 1
ATOM 731 O O . ARG A 1 96 ? -13.091 15.368 -3.060 1.00 86.31 96 ARG A O 1
ATOM 738 N N . PRO A 1 97 ? -10.982 15.684 -2.268 1.00 75.56 97 PRO A N 1
ATOM 739 C CA . PRO A 1 97 ? -11.049 17.141 -2.234 1.00 75.56 97 PRO A CA 1
ATOM 740 C C . PRO A 1 97 ? -11.045 17.740 -3.646 1.00 75.56 97 PRO A C 1
ATOM 742 O O . PRO A 1 97 ? -10.610 17.041 -4.596 1.00 75.56 97 PRO A O 1
#

pLDDT: mean 85.93, std 15.61, range [37.88, 97.19]

InterPro domains:
  IPR020825 Phenylalanyl-tRNA synthetase-like, B3/B4 [G3DSA:3.50.40.10] (1-80)

Radius of gyration: 16.5 Å; chains: 1; bounding box: 42×23×44 Å

Secondary structure (DSSP, 8-state):
---GGG---TT----------S-HHHHHHHHHHHHHHHHHTTTT----------S------------EEEE-TTS-EEEEES-TTSS--TT------

Organism: Trichonephila clavata (NCBI:txid2740835)